Protein AF-A0A7S4VT13-F1 (afdb_monomer)

Structure (mmCIF, N/CA/C/O backbone):
data_AF-A0A7S4VT13-F1
#
_entry.id   AF-A0A7S4VT13-F1
#
loop_
_atom_site.group_PDB
_atom_site.id
_atom_site.type_symbol
_atom_site.label_atom_id
_atom_site.label_alt_id
_atom_site.label_comp_id
_atom_site.label_asym_id
_atom_site.label_entity_id
_atom_site.label_seq_id
_atom_site.pdbx_PDB_ins_code
_atom_site.Cartn_x
_atom_site.Cartn_y
_atom_site.Cartn_z
_atom_site.occupancy
_atom_site.B_iso_or_equiv
_atom_site.auth_seq_id
_atom_site.auth_comp_id
_atom_site.auth_asym_id
_atom_site.auth_atom_id
_atom_site.pdbx_PDB_model_num
ATOM 1 N N . PRO A 1 1 ? -29.652 9.016 -3.278 1.00 54.69 1 PRO A N 1
ATOM 2 C CA . PRO A 1 1 ? -28.556 8.024 -3.170 1.00 54.69 1 PRO A CA 1
ATOM 3 C C . PRO A 1 1 ? -27.243 8.685 -2.709 1.00 54.69 1 PRO A C 1
ATOM 5 O O . PRO A 1 1 ? -26.996 9.842 -3.035 1.00 54.69 1 PRO A O 1
ATOM 8 N N . ASN A 1 2 ? -26.440 7.969 -1.916 1.00 68.25 2 ASN A N 1
ATOM 9 C CA . ASN A 1 2 ? -25.248 8.490 -1.236 1.00 68.25 2 ASN A CA 1
ATOM 10 C C . ASN A 1 2 ? -23.976 8.191 -2.052 1.00 68.25 2 ASN A C 1
ATOM 12 O O . ASN A 1 2 ? -23.453 7.083 -1.994 1.00 68.25 2 ASN A O 1
ATOM 16 N N . HIS A 1 3 ? -23.477 9.172 -2.815 1.00 83.94 3 HIS A N 1
ATOM 17 C CA . HIS A 1 3 ? -22.350 9.014 -3.757 1.00 83.94 3 HIS A CA 1
ATOM 18 C C . HIS A 1 3 ? -21.027 9.655 -3.291 1.00 83.94 3 HIS A C 1
ATOM 20 O O . HIS A 1 3 ? -20.162 9.969 -4.102 1.00 83.94 3 HIS A O 1
ATOM 26 N N . TYR A 1 4 ? -20.840 9.866 -1.989 1.00 89.50 4 TYR A N 1
ATOM 27 C CA . TYR A 1 4 ? -19.657 10.552 -1.446 1.00 89.50 4 TYR A CA 1
ATOM 28 C C . TYR A 1 4 ? -18.507 9.611 -1.050 1.00 89.50 4 TYR A C 1
ATOM 30 O O . TYR A 1 4 ? -17.399 10.080 -0.804 1.00 89.50 4 TYR A O 1
ATOM 38 N N . PHE A 1 5 ? -18.727 8.291 -1.000 1.00 89.50 5 PHE A N 1
ATOM 39 C CA . PHE A 1 5 ? -17.718 7.335 -0.521 1.00 89.50 5 PHE A CA 1
ATOM 40 C C . PHE A 1 5 ? -16.439 7.332 -1.366 1.00 89.50 5 PHE A C 1
ATOM 42 O O . PHE A 1 5 ? -15.345 7.375 -0.812 1.00 89.50 5 PHE A O 1
ATOM 49 N N . GLY A 1 6 ? -16.567 7.345 -2.697 1.00 90.75 6 GLY A N 1
ATOM 50 C CA . GLY A 1 6 ? -15.406 7.388 -3.592 1.00 90.75 6 GLY A CA 1
ATOM 51 C C . GLY A 1 6 ? -14.581 8.664 -3.413 1.00 90.75 6 GLY A C 1
ATOM 52 O O . GLY A 1 6 ? -13.358 8.602 -3.323 1.00 90.75 6 GLY A O 1
ATOM 53 N N . PHE A 1 7 ? -15.255 9.810 -3.270 1.00 93.31 7 PHE A N 1
ATOM 54 C CA . PHE A 1 7 ? -14.594 11.085 -2.997 1.00 93.31 7 PHE A CA 1
ATOM 55 C C . PHE A 1 7 ? -13.883 11.076 -1.638 1.00 93.31 7 PHE A C 1
ATOM 57 O O . PHE A 1 7 ? -12.721 11.460 -1.557 1.00 93.31 7 PHE A O 1
ATOM 64 N N . ALA A 1 8 ? -14.532 10.573 -0.584 1.00 94.62 8 ALA A N 1
ATOM 65 C CA . ALA A 1 8 ? -13.936 10.489 0.748 1.00 94.62 8 ALA A CA 1
ATOM 66 C C . ALA A 1 8 ? -12.670 9.613 0.773 1.00 94.62 8 ALA A C 1
ATOM 68 O O . ALA A 1 8 ? -11.651 10.023 1.329 1.00 94.62 8 ALA A O 1
ATOM 69 N N . ILE A 1 9 ? -12.707 8.441 0.127 1.00 92.56 9 ILE A N 1
ATOM 70 C CA . ILE A 1 9 ? -11.539 7.553 0.015 1.00 92.56 9 ILE A CA 1
ATOM 71 C C . ILE A 1 9 ? -10.426 8.239 -0.787 1.00 92.56 9 ILE A C 1
ATOM 73 O O . ILE A 1 9 ? -9.271 8.230 -0.365 1.00 92.56 9 ILE A O 1
ATOM 77 N N . GLY A 1 10 ? -10.767 8.886 -1.906 1.00 92.88 10 GLY A N 1
ATOM 78 C CA . GLY A 1 10 ? -9.799 9.612 -2.730 1.00 92.88 10 GLY A CA 1
ATOM 79 C C . GLY A 1 10 ? -9.087 10.732 -1.968 1.00 92.88 10 GLY A C 1
ATOM 80 O O . GLY A 1 10 ? -7.862 10.827 -2.023 1.00 92.88 10 GLY A O 1
ATOM 81 N N . MET A 1 11 ? -9.828 11.536 -1.200 1.00 95.81 11 MET A N 1
ATOM 82 C CA . MET A 1 11 ? -9.248 12.609 -0.381 1.00 95.81 11 MET A CA 1
ATOM 83 C C . MET A 1 11 ? -8.339 12.060 0.725 1.00 95.81 11 MET A C 1
ATOM 85 O O . MET A 1 11 ? -7.296 12.650 0.999 1.00 95.81 11 MET A O 1
ATOM 89 N N . MET A 1 12 ? -8.689 10.917 1.326 1.00 93.44 12 MET A N 1
ATOM 90 C CA . MET A 1 12 ? -7.845 10.255 2.326 1.00 93.44 12 MET A CA 1
ATOM 91 C C . MET A 1 12 ? -6.505 9.806 1.725 1.00 93.44 12 MET A C 1
ATOM 93 O O . MET A 1 12 ? -5.449 10.139 2.267 1.00 93.44 12 MET A O 1
ATOM 97 N N . VAL A 1 13 ? -6.533 9.126 0.574 1.00 92.50 13 VAL A N 1
ATOM 98 C CA . VAL A 1 13 ? -5.311 8.676 -0.114 1.00 92.50 13 VAL A CA 1
ATOM 99 C C . VAL A 1 13 ? -4.474 9.865 -0.585 1.00 92.50 13 VAL A C 1
ATOM 101 O O . VAL A 1 13 ? -3.255 9.844 -0.437 1.00 92.50 13 VAL A O 1
ATOM 104 N N . MET A 1 14 ? -5.109 10.926 -1.092 1.00 93.75 14 MET A N 1
ATOM 105 C CA . MET A 1 14 ? -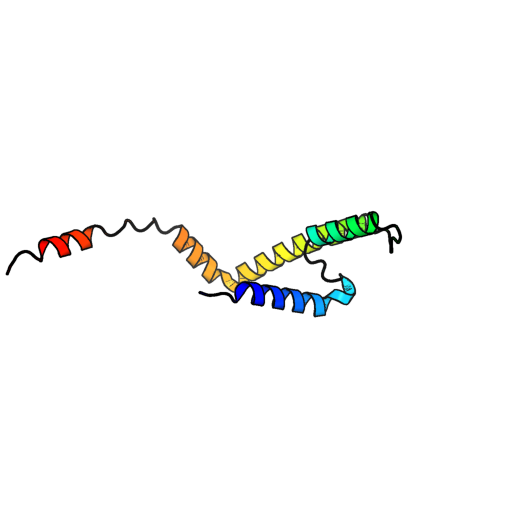4.418 12.152 -1.499 1.00 93.75 14 MET A CA 1
ATOM 106 C C . MET A 1 14 ? -3.726 12.842 -0.319 1.00 93.75 14 MET A C 1
ATOM 108 O O . MET A 1 14 ? -2.577 13.255 -0.452 1.00 93.75 14 MET A O 1
ATOM 112 N N . GLY A 1 15 ? -4.378 12.920 0.844 1.00 94.31 15 GLY A N 1
ATOM 113 C CA . GLY A 1 15 ? -3.748 13.420 2.068 1.00 94.31 15 GLY A CA 1
ATOM 114 C C . GLY A 1 15 ? -2.514 12.602 2.460 1.00 94.31 15 GLY A C 1
ATOM 115 O O . GLY A 1 15 ? -1.471 13.178 2.764 1.00 94.31 15 GLY A O 1
ATOM 116 N N . GLY A 1 16 ? -2.602 11.271 2.372 1.00 90.88 16 GLY A N 1
ATOM 117 C CA . GLY A 1 16 ? -1.459 10.378 2.581 1.00 90.88 16 GLY A CA 1
ATOM 118 C C . GLY A 1 16 ? -0.326 10.627 1.583 1.00 90.88 16 GLY A C 1
ATOM 119 O O . GLY A 1 16 ? 0.817 10.822 1.986 1.00 90.88 16 GLY A O 1
ATOM 120 N N . ALA A 1 17 ? -0.642 10.703 0.290 1.00 91.81 17 ALA A N 1
ATOM 121 C CA . ALA A 1 17 ? 0.342 10.928 -0.767 1.00 91.81 17 ALA A CA 1
ATOM 122 C C . ALA A 1 17 ? 1.038 12.294 -0.647 1.00 91.81 17 ALA A C 1
ATOM 124 O O . ALA A 1 17 ? 2.232 12.394 -0.905 1.00 91.81 17 ALA A O 1
ATOM 125 N N . LEU A 1 18 ? 0.335 13.344 -0.220 1.00 93.50 18 LEU A N 1
ATOM 126 C CA . LEU A 1 18 ? 0.957 14.648 0.032 1.00 93.50 18 LEU A CA 1
ATOM 127 C C . LEU A 1 18 ? 1.862 14.629 1.270 1.00 93.50 18 LEU A C 1
ATOM 129 O O . LEU A 1 18 ? 2.883 15.311 1.287 1.00 93.50 18 LEU A O 1
ATOM 133 N N . ALA A 1 19 ? 1.511 13.845 2.291 1.00 92.50 19 ALA A N 1
ATOM 134 C CA . ALA A 1 19 ? 2.292 13.742 3.518 1.00 92.50 19 ALA A CA 1
ATOM 135 C C . ALA A 1 19 ? 3.563 12.888 3.355 1.00 92.50 19 ALA A C 1
ATOM 137 O O . ALA A 1 19 ? 4.617 13.265 3.866 1.00 92.50 19 ALA A O 1
ATOM 138 N N . SER A 1 20 ? 3.481 11.747 2.660 1.00 89.75 20 SER A N 1
ATOM 139 C CA . SER A 1 20 ? 4.582 10.772 2.558 1.00 89.75 20 SER A CA 1
ATOM 140 C C . SER A 1 20 ? 5.136 10.570 1.148 1.00 89.75 20 SER A C 1
ATOM 142 O O . SER A 1 20 ? 6.150 9.890 0.996 1.00 89.75 20 SER A O 1
ATOM 144 N N . GLY A 1 21 ? 4.542 11.173 0.115 1.00 85.44 21 GLY A N 1
ATOM 145 C CA . GLY A 1 21 ? 4.886 10.892 -1.284 1.00 85.44 21 GLY A CA 1
ATOM 146 C C . GLY A 1 21 ? 6.318 11.255 -1.673 1.00 85.44 21 GLY A C 1
ATOM 147 O O . GLY A 1 21 ? 6.869 10.643 -2.582 1.00 85.44 21 GLY A O 1
ATOM 148 N N . GLY A 1 22 ? 6.971 12.174 -0.955 1.00 85.94 22 GLY A N 1
ATOM 149 C CA . GLY A 1 22 ? 8.405 12.430 -1.131 1.00 85.94 22 GLY A CA 1
ATOM 150 C C . GLY A 1 22 ? 9.299 11.243 -0.745 1.00 85.94 22 GLY A C 1
ATOM 151 O O . GLY A 1 22 ? 10.428 11.153 -1.221 1.00 85.94 22 GLY A O 1
ATOM 152 N N . PHE A 1 23 ? 8.798 10.325 0.088 1.00 84.06 23 PHE A N 1
ATOM 153 C CA . PHE A 1 23 ? 9.526 9.149 0.564 1.00 84.06 23 PHE A CA 1
ATOM 154 C C . PHE A 1 23 ? 9.155 7.884 -0.215 1.00 84.06 23 PHE A C 1
ATOM 156 O O . PHE A 1 23 ? 10.039 7.196 -0.720 1.00 84.06 23 PHE A O 1
ATOM 163 N N . ASP A 1 24 ? 7.860 7.569 -0.311 1.00 81.94 24 ASP A N 1
ATOM 164 C CA . ASP A 1 24 ? 7.365 6.296 -0.858 1.00 81.94 24 ASP A CA 1
ATOM 165 C C . ASP A 1 24 ? 6.619 6.432 -2.197 1.00 81.94 24 ASP A C 1
ATOM 167 O O . ASP A 1 24 ? 6.133 5.433 -2.731 1.00 81.94 24 ASP A O 1
ATOM 171 N N . GLN A 1 25 ? 6.516 7.655 -2.732 1.00 83.81 25 GLN A N 1
ATOM 172 C CA . GLN A 1 25 ? 5.761 7.996 -3.946 1.00 83.81 25 GLN A CA 1
ATOM 173 C C . GLN A 1 25 ? 4.276 7.587 -3.903 1.00 83.81 25 GLN A C 1
ATOM 175 O O . GLN A 1 25 ? 3.644 7.428 -4.947 1.00 83.81 25 GLN A O 1
ATOM 180 N N . GLY A 1 26 ? 3.696 7.429 -2.709 1.00 83.56 26 GLY A N 1
ATOM 181 C CA . GLY A 1 26 ? 2.303 7.016 -2.524 1.00 83.56 26 GLY A CA 1
ATOM 182 C C . GLY A 1 26 ? 2.068 5.520 -2.747 1.00 83.56 26 GLY A C 1
ATOM 183 O O . GLY A 1 26 ? 0.963 5.106 -3.107 1.00 83.56 26 GLY A O 1
ATOM 184 N N . SER A 1 27 ? 3.092 4.686 -2.553 1.00 88.81 27 SER A N 1
ATOM 185 C CA . SER A 1 27 ? 3.013 3.235 -2.735 1.00 88.81 27 SER A CA 1
ATOM 186 C C . SER A 1 27 ? 2.294 2.520 -1.573 1.00 88.81 27 SER A C 1
ATOM 188 O O . SER A 1 27 ? 2.862 1.660 -0.900 1.00 88.81 27 SER A O 1
ATOM 190 N N . PHE A 1 28 ? 1.011 2.819 -1.365 1.00 88.69 28 PHE A N 1
ATOM 191 C CA . PHE A 1 28 ? 0.183 2.225 -0.301 1.00 88.69 28 PHE A CA 1
ATOM 192 C C . PHE A 1 28 ? -0.469 0.886 -0.681 1.00 88.69 28 PHE A C 1
ATOM 194 O O . PHE A 1 28 ? -1.277 0.350 0.075 1.00 88.69 28 PHE A O 1
ATOM 201 N N . ASN A 1 29 ? -0.161 0.347 -1.863 1.00 91.25 29 ASN A N 1
ATOM 202 C CA . ASN A 1 29 ? -0.749 -0.885 -2.375 1.00 91.25 29 ASN A CA 1
ATOM 203 C C . ASN A 1 29 ? 0.328 -1.756 -3.050 1.00 91.25 29 ASN A C 1
ATOM 205 O O . ASN A 1 29 ? 0.917 -1.308 -4.038 1.00 91.25 29 ASN A O 1
ATOM 209 N N . PRO A 1 30 ? 0.528 -3.013 -2.608 1.00 90.88 30 PRO A N 1
ATOM 210 C CA . PRO A 1 30 ? 1.524 -3.912 -3.194 1.00 90.88 30 PRO A CA 1
ATOM 211 C C . PRO A 1 30 ? 1.328 -4.154 -4.699 1.00 90.88 30 PRO A C 1
ATOM 213 O O . PRO A 1 30 ? 2.302 -4.292 -5.439 1.00 90.88 30 PRO A O 1
ATOM 216 N N . ALA A 1 31 ? 0.080 -4.172 -5.183 1.00 92.00 31 ALA A N 1
ATOM 217 C CA . ALA A 1 31 ? -0.225 -4.329 -6.605 1.00 92.00 31 ALA A CA 1
ATOM 218 C C . ALA A 1 31 ? 0.213 -3.107 -7.429 1.00 92.00 31 ALA A C 1
ATOM 220 O O . ALA A 1 31 ? 0.682 -3.262 -8.556 1.00 92.00 31 ALA A O 1
ATOM 221 N N . VAL A 1 32 ? 0.115 -1.902 -6.856 1.00 91.25 32 VAL A N 1
ATOM 222 C CA . VAL A 1 32 ? 0.602 -0.669 -7.494 1.00 91.25 32 VAL A CA 1
ATOM 223 C C . VAL A 1 32 ? 2.125 -0.701 -7.581 1.00 91.25 32 VAL A C 1
ATOM 225 O O . VAL A 1 32 ? 2.674 -0.485 -8.660 1.00 91.25 32 VAL A O 1
ATOM 228 N N . THR A 1 33 ? 2.805 -1.066 -6.489 1.00 90.31 33 THR A N 1
ATOM 229 C CA . THR A 1 33 ? 4.265 -1.253 -6.470 1.00 90.31 33 THR A CA 1
ATOM 230 C C . THR A 1 33 ? 4.718 -2.233 -7.548 1.00 90.31 33 THR A C 1
ATOM 232 O O . THR A 1 33 ? 5.649 -1.951 -8.304 1.00 90.31 33 THR A O 1
ATOM 235 N N . LEU A 1 34 ? 4.052 -3.389 -7.633 1.00 90.00 34 LEU A N 1
ATOM 236 C CA . LEU A 1 34 ? 4.366 -4.420 -8.614 1.00 90.00 34 LEU A CA 1
ATOM 237 C C . LEU A 1 34 ? 4.208 -3.884 -10.040 1.00 90.00 34 LEU A C 1
ATOM 239 O O . LEU A 1 34 ? 5.129 -4.024 -10.843 1.00 90.00 34 LEU A O 1
ATOM 243 N N . GLY A 1 35 ? 3.078 -3.240 -10.343 1.00 90.25 35 GLY A N 1
ATOM 244 C CA . GLY A 1 35 ? 2.801 -2.684 -11.667 1.00 90.25 35 GLY A CA 1
ATOM 245 C C . GLY A 1 35 ? 3.824 -1.632 -12.096 1.00 90.25 35 GLY A C 1
ATOM 246 O O . GLY A 1 35 ? 4.359 -1.716 -13.202 1.00 90.25 35 GLY A O 1
ATOM 247 N N . VAL A 1 36 ? 4.159 -0.691 -11.207 1.00 88.44 36 VAL A N 1
ATOM 248 C CA . VAL A 1 36 ? 5.165 0.352 -11.476 1.00 88.44 36 VAL A CA 1
ATOM 249 C C . VAL A 1 36 ? 6.542 -0.265 -11.709 1.00 88.44 36 VAL A C 1
ATOM 251 O O . VAL A 1 36 ? 7.228 0.097 -12.666 1.00 88.44 36 VAL A O 1
ATOM 254 N N . ASN A 1 37 ? 6.941 -1.238 -10.888 1.00 87.38 37 ASN A N 1
ATOM 255 C CA . ASN A 1 37 ? 8.228 -1.899 -11.058 1.00 87.38 37 ASN A CA 1
ATOM 256 C C . ASN A 1 37 ? 8.292 -2.688 -12.368 1.00 87.38 37 ASN A C 1
ATOM 258 O O . ASN A 1 37 ? 9.267 -2.541 -13.100 1.00 87.38 37 ASN A O 1
ATOM 262 N N . VAL A 1 38 ? 7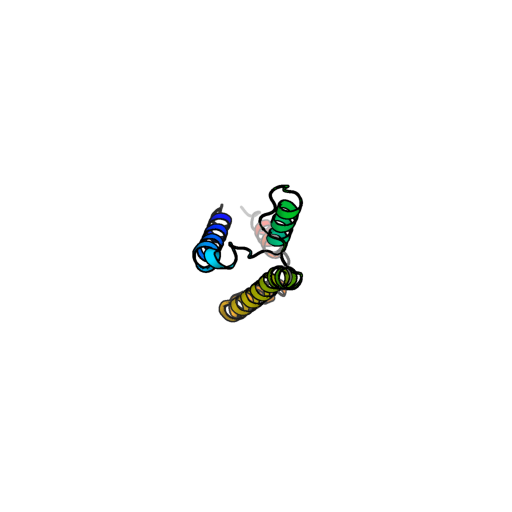.263 -3.470 -12.706 1.00 87.75 38 VAL A N 1
ATOM 263 C CA . VAL A 1 38 ? 7.196 -4.204 -13.983 1.00 87.75 38 VAL A CA 1
ATOM 264 C C . VAL A 1 38 ? 7.253 -3.238 -15.169 1.00 87.75 38 VAL A C 1
ATOM 266 O O . VAL A 1 38 ? 8.022 -3.467 -16.102 1.00 87.75 38 VAL A O 1
ATOM 269 N N . ALA A 1 39 ? 6.524 -2.122 -15.114 1.00 88.06 39 ALA A N 1
ATOM 270 C CA . ALA A 1 39 ? 6.577 -1.090 -16.148 1.00 88.06 39 ALA A CA 1
ATOM 271 C C . ALA A 1 39 ? 7.973 -0.445 -16.262 1.00 88.06 39 ALA A C 1
ATOM 273 O O . ALA A 1 39 ? 8.443 -0.181 -17.367 1.00 88.06 39 ALA A O 1
ATOM 274 N N . ASN A 1 40 ? 8.674 -0.231 -15.146 1.00 85.94 40 ASN A N 1
ATOM 275 C CA . ASN A 1 40 ? 10.056 0.258 -15.139 1.00 85.94 40 ASN A CA 1
ATOM 276 C C . ASN A 1 40 ? 11.046 -0.772 -15.720 1.00 85.94 40 ASN A C 1
ATOM 278 O O . ASN A 1 40 ? 12.009 -0.386 -16.374 1.00 85.94 40 ASN A O 1
ATOM 282 N N . TYR A 1 41 ? 10.805 -2.076 -15.538 1.00 82.75 41 TYR A N 1
ATOM 283 C CA . TYR A 1 41 ? 11.587 -3.135 -16.191 1.00 82.75 41 TYR A CA 1
ATOM 284 C C . TYR A 1 41 ? 11.331 -3.217 -17.703 1.00 82.75 41 TYR A C 1
ATOM 286 O O . TYR A 1 41 ? 12.255 -3.520 -18.454 1.00 82.75 41 TYR A O 1
ATOM 294 N N . ALA A 1 42 ? 10.098 -2.964 -18.147 1.00 85.25 42 ALA A N 1
ATOM 295 C CA . ALA A 1 42 ? 9.725 -2.987 -19.561 1.00 85.25 42 ALA A CA 1
ATOM 296 C C . ALA A 1 42 ? 10.165 -1.725 -20.330 1.00 85.25 42 ALA A C 1
ATOM 298 O O . ALA A 1 42 ? 10.267 -1.753 -21.555 1.00 85.25 42 ALA A O 1
ATOM 299 N N . ASN A 1 43 ? 10.436 -0.619 -19.630 1.00 84.06 43 ASN A N 1
ATOM 300 C CA . ASN A 1 43 ? 10.923 0.617 -20.234 1.00 84.06 43 ASN A CA 1
ATOM 301 C C . ASN A 1 43 ? 12.440 0.568 -20.482 1.00 84.06 43 ASN A C 1
ATOM 303 O O . ASN A 1 43 ? 13.234 0.374 -19.565 1.00 84.06 43 ASN A O 1
ATOM 307 N N . GLY A 1 44 ? 12.855 0.833 -21.726 1.00 69.44 44 GLY A N 1
ATOM 308 C CA . GLY A 1 44 ? 14.270 0.849 -22.132 1.00 69.44 44 GLY A CA 1
ATOM 309 C C . GLY A 1 44 ? 15.116 1.965 -21.496 1.00 69.44 44 GLY A C 1
ATOM 310 O O . GLY A 1 44 ? 16.340 1.914 -21.556 1.00 69.44 44 GLY A O 1
ATOM 311 N N . GLN A 1 45 ? 14.481 2.951 -20.856 1.00 70.62 45 GLN A N 1
ATOM 312 C CA . GLN A 1 45 ? 15.116 4.028 -20.083 1.00 70.62 45 GLN A CA 1
ATOM 313 C C . GLN A 1 45 ? 14.949 3.773 -18.580 1.00 70.62 45 GLN A C 1
ATOM 315 O O . GLN A 1 45 ? 14.381 4.582 -17.848 1.00 70.62 45 GLN A O 1
ATOM 320 N N . ARG A 1 46 ? 15.375 2.595 -18.122 1.00 68.75 46 ARG A N 1
ATOM 321 C CA . ARG A 1 46 ? 15.204 2.173 -16.732 1.00 68.75 46 ARG A CA 1
ATOM 322 C C . ARG A 1 46 ? 15.902 3.146 -15.780 1.00 68.75 46 ARG A C 1
ATOM 324 O O . ARG A 1 46 ? 17.124 3.263 -15.808 1.00 68.75 46 ARG A O 1
ATOM 331 N N . ALA A 1 47 ? 15.137 3.793 -14.904 1.00 66.12 47 ALA A N 1
ATOM 332 C CA . ALA A 1 47 ? 15.681 4.783 -13.973 1.00 66.12 47 ALA A CA 1
ATOM 333 C C . ALA A 1 47 ? 16.575 4.141 -12.895 1.00 66.12 47 ALA A C 1
ATOM 335 O O . ALA A 1 47 ? 17.618 4.680 -12.540 1.00 66.12 47 ALA A O 1
ATOM 336 N N . ALA A 1 48 ? 16.174 2.973 -12.380 1.00 67.38 48 ALA A N 1
ATOM 337 C CA . ALA A 1 48 ? 16.935 2.205 -11.396 1.00 67.38 48 ALA A CA 1
ATOM 338 C C . ALA A 1 4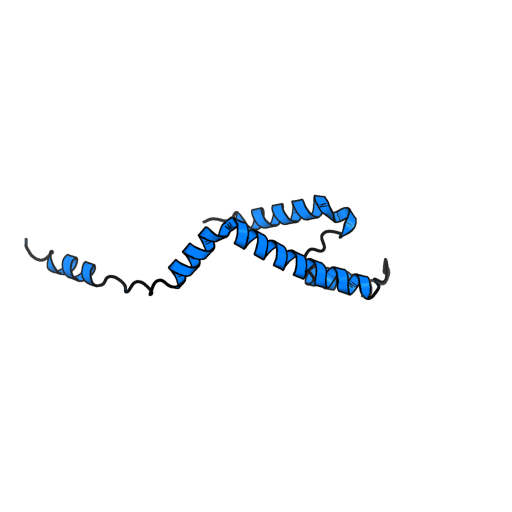8 ? 16.463 0.745 -11.318 1.00 67.38 48 ALA A C 1
ATOM 340 O O . ALA A 1 48 ? 15.325 0.415 -11.676 1.00 67.38 48 ALA A O 1
ATOM 341 N N . SER A 1 49 ? 17.335 -0.127 -10.803 1.00 71.50 49 SER A N 1
ATOM 342 C CA . SER A 1 49 ? 16.987 -1.501 -10.436 1.00 71.50 49 SER A CA 1
ATOM 343 C C . SER A 1 49 ? 16.786 -1.627 -8.928 1.00 71.50 49 SER A C 1
ATOM 345 O O . SER A 1 49 ? 17.782 -1.618 -8.207 1.00 71.50 49 SER A O 1
ATOM 347 N N . PRO A 1 50 ? 15.542 -1.746 -8.424 1.00 75.06 50 PRO A N 1
ATOM 348 C CA . PRO A 1 50 ? 15.327 -1.937 -6.996 1.00 75.06 50 PRO A CA 1
ATOM 349 C C . PRO A 1 50 ? 15.923 -3.273 -6.539 1.00 75.06 50 PRO A C 1
ATOM 351 O O . PRO A 1 50 ? 15.753 -4.301 -7.196 1.00 75.06 50 PRO A O 1
ATOM 354 N N . CYS A 1 51 ? 16.628 -3.255 -5.408 1.00 83.19 51 CYS A N 1
ATOM 355 C CA . CYS A 1 51 ? 17.173 -4.463 -4.796 1.00 83.19 51 CYS A CA 1
ATOM 356 C C . CYS A 1 51 ? 16.052 -5.328 -4.191 1.00 83.19 51 CYS A C 1
ATOM 358 O O . CYS A 1 51 ? 14.959 -4.839 -3.898 1.00 83.19 51 CYS A O 1
ATOM 360 N N . ALA A 1 52 ? 16.329 -6.613 -3.946 1.00 83.56 52 ALA A N 1
ATOM 361 C CA . ALA A 1 52 ? 15.355 -7.539 -3.357 1.00 83.56 52 ALA A CA 1
ATOM 362 C C . ALA A 1 52 ? 14.808 -7.059 -1.995 1.00 83.56 52 ALA A C 1
ATOM 364 O O . ALA A 1 52 ? 13.634 -7.263 -1.692 1.00 83.56 52 ALA A O 1
ATOM 365 N N . GLY A 1 53 ? 15.631 -6.362 -1.201 1.00 85.56 53 GLY A N 1
ATOM 366 C CA . GLY A 1 53 ? 15.205 -5.764 0.068 1.00 85.56 53 GLY A CA 1
ATOM 367 C C . GLY A 1 53 ? 14.153 -4.665 -0.107 1.00 85.56 53 GLY A C 1
ATOM 368 O O . GLY A 1 53 ? 13.178 -4.634 0.638 1.00 85.56 53 GLY A O 1
ATOM 369 N N . ALA A 1 54 ? 14.295 -3.811 -1.125 1.00 84.69 54 ALA A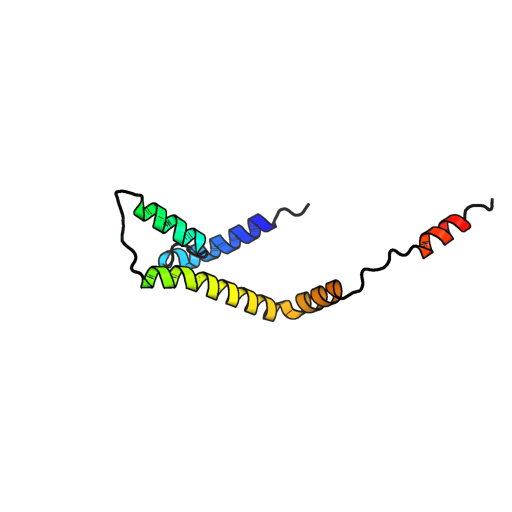 N 1
ATOM 370 C CA . ALA A 1 54 ? 13.310 -2.772 -1.428 1.00 84.69 54 ALA A CA 1
ATOM 371 C C . ALA A 1 54 ? 11.978 -3.379 -1.899 1.00 84.69 54 ALA A C 1
ATOM 373 O O . ALA A 1 54 ? 10.915 -2.928 -1.482 1.00 84.69 54 ALA A O 1
ATOM 374 N N . TRP A 1 55 ? 12.027 -4.447 -2.700 1.00 87.19 55 TRP A N 1
ATOM 375 C CA . TRP A 1 55 ? 10.831 -5.198 -3.095 1.00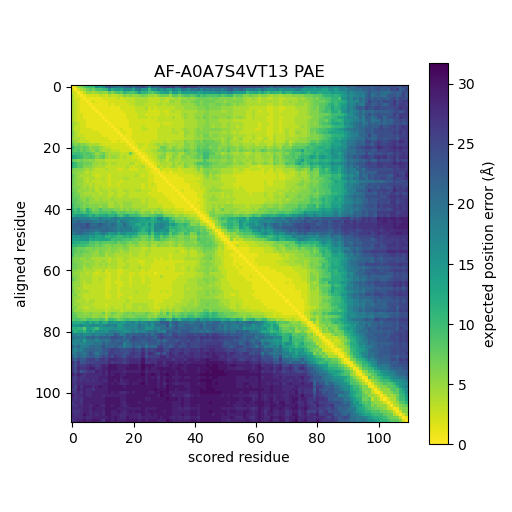 87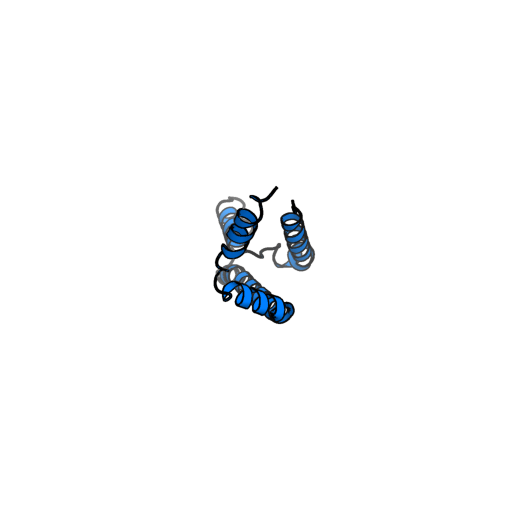.19 55 TRP A CA 1
ATOM 376 C C . TRP A 1 55 ? 10.078 -5.765 -1.892 1.00 87.19 55 TRP A C 1
ATOM 378 O O . TRP A 1 55 ? 8.875 -5.554 -1.767 1.00 87.19 55 TRP A O 1
ATOM 388 N N . LEU A 1 56 ? 10.784 -6.454 -0.991 1.00 88.62 56 LEU A N 1
ATOM 389 C CA . LEU A 1 56 ? 10.185 -7.004 0.226 1.00 88.62 56 LEU A CA 1
ATOM 390 C C . LEU A 1 56 ? 9.576 -5.905 1.099 1.00 88.62 56 LEU A C 1
ATOM 392 O O . LEU A 1 56 ? 8.444 -6.052 1.555 1.00 88.62 56 LEU A O 1
ATOM 396 N N . LEU A 1 57 ? 10.292 -4.794 1.286 1.00 89.44 57 LEU A N 1
ATOM 397 C CA . LEU A 1 57 ? 9.815 -3.671 2.086 1.00 89.44 57 LEU A CA 1
ATOM 398 C C . LEU A 1 57 ? 8.516 -3.086 1.514 1.00 89.44 57 LEU A C 1
ATOM 400 O O . LEU A 1 57 ? 7.532 -2.977 2.238 1.00 89.44 57 LEU A O 1
ATOM 404 N N . PHE A 1 58 ? 8.481 -2.762 0.221 1.00 89.69 58 PHE A N 1
ATOM 405 C CA . PHE A 1 58 ? 7.316 -2.125 -0.401 1.00 89.69 58 PHE A CA 1
ATOM 406 C C . PHE A 1 58 ? 6.142 -3.083 -0.654 1.00 89.69 58 PHE A C 1
ATOM 408 O O . PHE A 1 58 ? 5.014 -2.624 -0.806 1.00 89.69 58 PHE A O 1
ATOM 415 N N . LEU A 1 59 ? 6.361 -4.400 -0.666 1.00 90.88 59 LEU A N 1
ATOM 416 C CA . LEU A 1 59 ? 5.268 -5.376 -0.717 1.00 90.88 59 LEU A CA 1
ATOM 417 C C . LEU A 1 59 ? 4.682 -5.663 0.671 1.00 90.88 59 LEU A C 1
ATOM 419 O O . LEU A 1 59 ? 3.467 -5.799 0.803 1.00 90.88 59 LEU A O 1
ATOM 423 N N . LEU A 1 60 ? 5.520 -5.755 1.709 1.00 93.00 60 LEU A N 1
ATOM 424 C CA . LEU A 1 60 ? 5.076 -6.131 3.055 1.00 93.00 60 LEU A CA 1
ATOM 425 C C . LEU A 1 60 ? 4.619 -4.937 3.897 1.00 93.00 60 LEU A C 1
ATOM 427 O O . LEU A 1 60 ? 3.669 -5.075 4.668 1.00 93.00 60 LEU A O 1
ATOM 431 N N . ALA A 1 61 ? 5.245 -3.766 3.754 1.00 92.62 61 ALA A N 1
ATOM 432 C CA . ALA A 1 61 ? 4.894 -2.593 4.552 1.00 92.62 61 ALA A CA 1
ATOM 433 C C . ALA A 1 61 ? 3.435 -2.141 4.351 1.00 92.62 61 ALA A C 1
ATOM 435 O O . ALA A 1 61 ? 2.766 -1.907 5.359 1.00 92.62 61 ALA A O 1
ATOM 436 N N . PRO A 1 62 ? 2.873 -2.096 3.124 1.00 92.56 62 PRO A N 1
ATOM 437 C CA . PRO A 1 62 ? 1.462 -1.761 2.941 1.00 92.56 62 PRO A CA 1
ATOM 438 C C . PRO A 1 62 ? 0.504 -2.785 3.557 1.00 92.56 62 PRO A C 1
ATOM 440 O O . PRO A 1 62 ? -0.536 -2.410 4.092 1.00 92.56 62 PRO A O 1
ATOM 443 N N . LEU A 1 63 ? 0.858 -4.076 3.530 1.00 94.12 63 LEU A N 1
ATOM 444 C CA . LEU A 1 63 ? 0.059 -5.131 4.162 1.00 94.12 63 LEU A CA 1
ATOM 445 C C . LEU A 1 63 ? 0.053 -4.979 5.685 1.00 94.12 63 LEU A C 1
ATOM 447 O O . LEU A 1 63 ? -1.007 -5.019 6.309 1.00 94.12 63 LEU A O 1
ATOM 451 N N . ALA A 1 64 ? 1.228 -4.752 6.277 1.00 94.94 64 ALA A N 1
ATOM 452 C CA . ALA A 1 64 ? 1.361 -4.505 7.708 1.00 94.94 64 ALA A CA 1
ATOM 453 C C . ALA A 1 64 ? 0.626 -3.222 8.131 1.00 94.94 64 ALA A C 1
ATOM 455 O O . ALA A 1 64 ? -0.110 -3.228 9.118 1.00 94.94 64 ALA A O 1
ATOM 456 N N . GLY A 1 65 ? 0.766 -2.143 7.356 1.00 92.19 65 GLY A N 1
ATOM 457 C CA . GLY A 1 65 ? 0.073 -0.876 7.585 1.00 92.19 65 GLY A CA 1
ATOM 458 C C . GLY A 1 65 ? -1.447 -1.012 7.498 1.00 92.19 65 GLY A C 1
ATOM 459 O O . GLY A 1 65 ? -2.152 -0.522 8.377 1.00 92.19 65 GLY A O 1
ATOM 460 N N . GLY A 1 66 ? -1.960 -1.734 6.498 1.00 92.56 66 GLY A N 1
ATOM 461 C CA . GLY A 1 66 ? -3.390 -2.017 6.361 1.00 92.56 66 GLY A CA 1
ATOM 462 C C . GLY A 1 66 ? -3.947 -2.846 7.522 1.00 92.56 66 GLY A C 1
ATOM 463 O O . GLY A 1 66 ? -5.001 -2.514 8.066 1.00 92.56 66 GLY A O 1
ATOM 464 N N . ALA A 1 67 ? -3.217 -3.877 7.959 1.00 94.94 67 ALA A N 1
ATOM 465 C CA . ALA A 1 67 ? -3.597 -4.676 9.123 1.00 94.94 67 ALA A CA 1
ATOM 466 C C . ALA A 1 67 ? -3.614 -3.838 10.414 1.00 94.94 67 ALA A C 1
ATOM 468 O O . ALA A 1 67 ? -4.563 -3.922 11.198 1.00 94.94 67 ALA A O 1
ATOM 469 N N . LEU A 1 68 ? -2.605 -2.983 10.611 1.00 95.06 68 LEU A N 1
ATOM 470 C CA . LEU A 1 68 ? -2.539 -2.069 11.750 1.00 95.06 68 LEU A CA 1
ATOM 471 C C . LEU A 1 68 ? -3.687 -1.052 11.723 1.00 95.06 68 LEU A C 1
ATOM 473 O O . LEU A 1 68 ? -4.343 -0.844 12.743 1.00 95.06 68 LEU A O 1
ATOM 477 N N . ALA A 1 69 ? -3.976 -0.457 10.564 1.00 91.00 69 ALA A N 1
ATOM 478 C CA . ALA A 1 69 ? -5.086 0.476 10.400 1.00 91.00 69 ALA A CA 1
ATOM 479 C C . ALA A 1 69 ? -6.434 -0.185 10.729 1.00 91.00 69 ALA A C 1
ATOM 481 O O . ALA A 1 69 ? -7.241 0.400 11.451 1.00 91.00 69 ALA A O 1
ATOM 482 N N . ALA A 1 70 ? -6.656 -1.424 10.275 1.00 91.50 70 ALA A N 1
ATOM 483 C CA . ALA A 1 70 ? -7.852 -2.192 10.613 1.00 91.50 70 ALA A CA 1
ATOM 484 C C . ALA A 1 70 ? -7.956 -2.466 12.124 1.00 91.50 70 ALA A C 1
ATOM 486 O O . ALA A 1 70 ? -9.034 -2.318 12.704 1.00 91.50 70 ALA A O 1
ATOM 487 N N . ALA A 1 71 ? -6.843 -2.808 12.781 1.00 92.50 71 ALA A N 1
ATOM 488 C CA . ALA A 1 71 ? -6.808 -3.022 14.226 1.00 92.50 71 ALA A CA 1
ATOM 489 C C . ALA A 1 71 ? -7.132 -1.738 15.010 1.00 92.50 71 ALA A C 1
ATOM 491 O O . ALA A 1 71 ? -7.961 -1.767 15.920 1.00 92.50 71 ALA A O 1
ATOM 492 N N . VAL A 1 72 ? -6.542 -0.601 14.628 1.00 93.69 72 VAL A N 1
ATOM 493 C CA . VAL A 1 72 ? -6.821 0.711 15.240 1.00 93.69 72 VAL A CA 1
ATOM 494 C C . VAL A 1 72 ? -8.275 1.121 15.015 1.00 93.69 72 VAL A C 1
ATOM 496 O O . VAL A 1 72 ? -8.945 1.569 15.949 1.00 93.69 72 VAL A O 1
ATOM 499 N N . PHE A 1 73 ? -8.799 0.926 13.804 1.00 89.75 73 PHE A N 1
ATOM 500 C CA . PHE A 1 73 ? -10.202 1.203 13.509 1.00 89.75 73 PHE A CA 1
ATOM 501 C C . PHE A 1 73 ? -11.126 0.344 14.380 1.00 89.75 73 PHE A C 1
ATOM 503 O O . PHE A 1 73 ? -12.038 0.869 15.014 1.00 89.75 73 PHE A O 1
ATOM 510 N N . ARG A 1 74 ? -10.852 -0.960 14.505 1.00 87.44 74 ARG A N 1
ATOM 511 C CA . ARG A 1 74 ? -11.621 -1.854 15.382 1.00 87.44 74 ARG A CA 1
ATOM 512 C C . ARG A 1 74 ? -11.531 -1.453 16.857 1.00 87.44 74 ARG A C 1
ATOM 514 O O . ARG A 1 74 ? -12.542 -1.504 17.547 1.00 87.44 74 ARG A O 1
ATOM 521 N N . GLY A 1 75 ? -10.363 -1.024 17.335 1.00 90.31 75 GLY A N 1
ATOM 522 C CA . GLY A 1 75 ? -10.182 -0.555 18.713 1.00 90.31 75 GLY A CA 1
ATOM 523 C C . GLY A 1 75 ? -10.941 0.743 19.013 1.00 90.31 75 GLY A C 1
ATOM 524 O O . GLY A 1 75 ? -11.534 0.884 20.078 1.00 90.31 75 GLY A O 1
ATOM 525 N N . THR A 1 76 ? -10.971 1.675 18.059 1.00 90.88 76 THR A N 1
ATOM 526 C CA . THR A 1 76 ? -11.636 2.985 18.209 1.00 90.88 76 THR A CA 1
ATOM 527 C C . THR A 1 76 ? -13.133 2.960 17.904 1.00 90.88 76 THR A C 1
ATOM 529 O O . THR A 1 76 ? -13.867 3.827 18.377 1.00 90.88 76 THR A O 1
ATOM 532 N N . ARG A 1 77 ? -13.602 1.971 17.136 1.00 84.31 77 ARG A N 1
ATOM 533 C CA . ARG A 1 77 ? -15.008 1.797 16.727 1.00 84.31 77 ARG A CA 1
ATOM 534 C C . ARG A 1 77 ? -15.611 0.473 17.188 1.00 84.31 77 ARG A C 1
ATOM 536 O O . ARG A 1 77 ? -16.573 -0.010 16.601 1.00 84.31 77 ARG A O 1
ATOM 543 N N . GLY A 1 78 ? -15.081 -0.115 18.260 1.00 72.06 78 GLY A N 1
ATOM 544 C CA . GLY A 1 78 ? -15.489 -1.438 18.747 1.00 72.06 78 GLY A CA 1
ATOM 545 C C . GLY A 1 78 ? -16.988 -1.587 19.046 1.00 72.06 78 GLY A C 1
ATOM 546 O O . GLY A 1 78 ? -17.535 -2.672 18.864 1.00 72.06 78 GLY A O 1
ATOM 547 N N . SER A 1 79 ? -17.679 -0.507 19.432 1.00 64.44 79 SER A N 1
ATOM 548 C CA . SER A 1 79 ? -19.132 -0.509 19.666 1.00 64.44 79 SER A CA 1
ATOM 549 C C . SER A 1 79 ? -19.957 -0.731 18.392 1.00 64.44 79 SER A C 1
ATOM 551 O O . SER A 1 79 ? -21.002 -1.376 18.455 1.00 64.44 79 SER A O 1
ATOM 553 N N . GLU A 1 80 ? -19.479 -0.266 17.233 1.00 70.94 80 GLU A N 1
ATOM 554 C CA . GLU A 1 80 ? -20.126 -0.496 15.934 1.00 70.94 80 GLU A CA 1
ATOM 555 C C . GLU A 1 80 ? -19.978 -1.966 15.503 1.00 70.94 80 GLU A C 1
ATOM 557 O O . GLU A 1 80 ? -20.902 -2.535 14.926 1.00 70.94 80 GLU A O 1
ATOM 562 N N . TYR A 1 81 ? -18.863 -2.616 15.858 1.00 65.81 81 TYR A N 1
ATOM 563 C CA . TYR A 1 81 ? -18.644 -4.044 15.602 1.00 65.81 81 TYR A CA 1
ATOM 564 C C . TYR A 1 81 ? -19.475 -4.945 16.518 1.00 65.81 81 TYR A C 1
ATOM 566 O O . TYR A 1 81 ? -20.013 -5.935 16.039 1.00 65.81 81 TYR A O 1
ATOM 574 N N . ALA A 1 82 ? -19.648 -4.597 17.798 1.00 62.22 82 ALA A N 1
ATOM 575 C CA . ALA A 1 82 ? -20.531 -5.342 18.701 1.00 62.22 82 ALA A CA 1
ATOM 576 C C . ALA A 1 82 ? -22.001 -5.269 18.254 1.00 62.22 82 ALA A C 1
ATOM 578 O O . ALA A 1 82 ? -22.703 -6.277 18.279 1.00 62.22 82 ALA A O 1
ATOM 579 N N . ALA A 1 83 ? -22.449 -4.097 17.790 1.00 60.94 83 ALA A N 1
ATOM 580 C CA . ALA A 1 83 ? -23.782 -3.919 17.223 1.00 60.94 83 ALA A CA 1
ATOM 581 C C . ALA A 1 83 ? -23.946 -4.645 15.876 1.00 60.94 83 ALA A C 1
ATOM 583 O O . ALA A 1 83 ? -24.986 -5.254 15.643 1.00 60.94 83 ALA A O 1
ATOM 584 N N . ALA A 1 84 ? -22.930 -4.629 15.004 1.00 61.66 84 ALA A N 1
ATOM 585 C CA . ALA A 1 84 ? -22.943 -5.368 13.739 1.00 61.66 84 ALA A CA 1
ATOM 586 C C . ALA A 1 84 ? -22.928 -6.891 13.955 1.00 61.66 84 ALA A C 1
ATOM 588 O O . ALA A 1 84 ? -23.632 -7.616 13.258 1.00 61.66 84 ALA A O 1
ATOM 589 N N . GLU A 1 85 ? -22.177 -7.374 14.945 1.00 62.44 85 GLU A N 1
ATOM 590 C CA . GLU A 1 85 ? -22.120 -8.787 15.322 1.00 62.44 85 GLU A CA 1
ATOM 591 C C . GLU A 1 85 ? -23.421 -9.238 16.000 1.00 62.44 85 GLU A C 1
ATOM 593 O O . GLU A 1 85 ? -23.929 -10.307 15.682 1.00 62.44 85 GLU A O 1
ATOM 598 N N . GLN A 1 86 ? -24.043 -8.394 16.831 1.00 58.22 86 GLN A N 1
ATOM 599 C CA . GLN A 1 86 ? -25.385 -8.638 17.382 1.00 58.22 86 GLN A CA 1
ATOM 600 C C . GLN A 1 86 ? -26.485 -8.572 16.317 1.00 58.22 86 GLN A C 1
ATOM 602 O O . GLN A 1 86 ? -27.420 -9.363 16.373 1.00 58.22 86 GLN A O 1
ATOM 607 N N . ALA A 1 87 ? -26.375 -7.686 15.325 1.00 60.00 87 ALA A N 1
ATOM 608 C CA . ALA A 1 87 ? -27.295 -7.633 14.189 1.00 60.00 87 ALA A CA 1
ATOM 609 C C . ALA A 1 87 ? -27.128 -8.841 13.250 1.00 60.00 87 ALA A C 1
ATOM 611 O O . ALA A 1 87 ? -28.114 -9.314 12.692 1.00 60.00 87 ALA A O 1
ATOM 612 N N . ALA A 1 88 ? -25.905 -9.360 13.101 1.00 61.59 88 ALA A N 1
ATOM 613 C CA . ALA A 1 88 ? -25.620 -10.581 12.348 1.00 61.59 88 ALA A CA 1
ATOM 614 C C . ALA A 1 88 ? -26.007 -11.862 13.115 1.00 61.59 88 ALA A C 1
ATOM 616 O O . ALA A 1 88 ? -26.356 -12.861 12.492 1.00 61.59 88 ALA A O 1
ATOM 617 N N . ALA A 1 89 ? -25.957 -11.834 14.451 1.00 59.34 89 ALA A N 1
ATOM 618 C CA . ALA A 1 89 ? -26.356 -12.935 15.330 1.00 59.34 89 ALA A CA 1
ATOM 619 C C . ALA A 1 89 ? -27.851 -12.920 15.696 1.00 59.34 89 ALA A C 1
ATOM 621 O O . ALA A 1 89 ? -28.363 -13.915 16.212 1.00 59.34 89 ALA A O 1
ATOM 622 N N . ALA A 1 90 ? -28.563 -11.818 15.441 1.00 50.09 90 ALA A N 1
ATOM 623 C CA . ALA A 1 90 ? -30.008 -11.768 15.585 1.00 50.09 90 ALA A CA 1
ATOM 624 C C . ALA A 1 90 ? -30.627 -12.765 14.589 1.00 50.09 90 ALA A C 1
ATOM 626 O O . ALA A 1 90 ? -30.393 -12.634 13.383 1.00 50.09 90 ALA A O 1
ATOM 627 N N . PRO A 1 91 ? -31.399 -13.770 15.049 1.0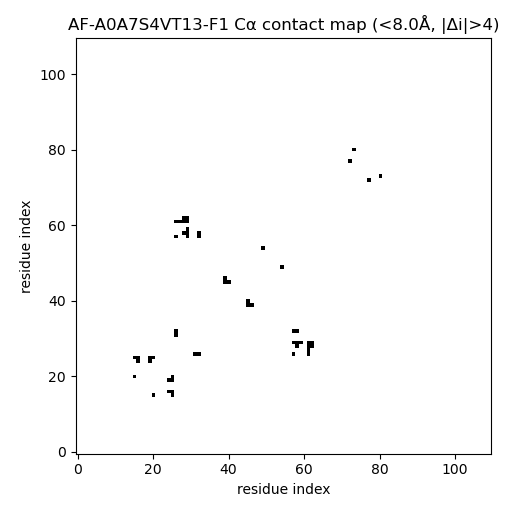0 53.31 91 PRO A N 1
ATOM 628 C CA . PRO A 1 91 ? -32.075 -14.678 14.137 1.00 53.31 91 PRO A CA 1
ATOM 629 C C . PRO A 1 91 ? -32.943 -13.836 13.210 1.00 53.31 91 PRO A C 1
ATOM 631 O O . PRO A 1 91 ? -33.705 -12.994 13.690 1.00 53.31 91 PRO A O 1
ATOM 634 N N . ALA A 1 92 ? -32.757 -14.032 11.898 1.00 55.38 92 ALA A N 1
ATOM 635 C CA . ALA A 1 92 ? -33.475 -13.327 10.846 1.00 55.38 92 ALA A CA 1
ATOM 636 C C . ALA A 1 92 ? -34.936 -13.207 11.266 1.00 55.38 92 ALA A C 1
ATOM 638 O O . ALA A 1 92 ? -35.611 -14.225 11.410 1.00 55.38 92 ALA A O 1
ATOM 639 N N . ALA A 1 93 ? -35.369 -11.979 11.567 1.00 49.94 93 ALA A N 1
ATOM 640 C CA . ALA A 1 93 ? -36.700 -11.729 12.079 1.00 49.94 93 ALA A CA 1
ATOM 641 C C . ALA A 1 93 ? -37.686 -12.387 11.115 1.00 49.94 93 ALA A C 1
ATOM 643 O O . ALA A 1 93 ? -37.822 -11.956 9.967 1.00 49.94 93 ALA A O 1
ATOM 644 N N . GLN A 1 94 ? -38.300 -13.482 11.575 1.00 53.69 94 GLN A N 1
ATOM 645 C CA . GLN A 1 94 ? -39.376 -14.164 10.879 1.00 53.69 94 GLN A CA 1
ATOM 646 C C . GLN A 1 94 ? -40.359 -13.060 10.477 1.00 53.69 94 GLN A C 1
ATOM 648 O O . GLN A 1 94 ? -40.784 -12.310 11.363 1.00 53.69 94 GLN A O 1
ATOM 653 N N . PRO A 1 95 ? -40.667 -12.879 9.180 1.00 48.66 95 PRO A N 1
ATOM 654 C CA . PRO A 1 95 ? -41.576 -11.823 8.767 1.00 48.66 95 PRO A CA 1
ATOM 655 C C . PRO A 1 95 ? -42.869 -11.998 9.561 1.00 48.66 95 PRO A C 1
ATOM 657 O O . PRO A 1 95 ? -43.451 -13.081 9.533 1.00 48.66 95 PRO A O 1
ATOM 660 N N . ASP A 1 96 ? -43.246 -10.964 10.320 1.00 56.56 96 ASP A N 1
ATOM 661 C CA . ASP A 1 96 ? -44.427 -10.918 11.185 1.00 56.56 96 ASP A CA 1
ATOM 662 C C . ASP A 1 96 ? -45.680 -11.114 10.325 1.00 56.56 96 ASP A C 1
ATOM 664 O O . ASP A 1 96 ? -46.314 -10.174 9.840 1.00 56.56 96 ASP A O 1
ATOM 668 N N . THR A 1 97 ? -45.998 -12.381 10.072 1.00 59.09 97 THR A N 1
ATOM 669 C CA . THR A 1 97 ? -47.177 -12.814 9.332 1.00 59.09 97 THR A CA 1
ATOM 670 C C . THR A 1 97 ? -48.440 -12.647 10.159 1.00 59.09 97 THR A C 1
ATOM 672 O O . THR A 1 97 ? -49.499 -12.845 9.584 1.00 59.09 97 THR A O 1
ATOM 675 N N . LYS A 1 98 ? -48.320 -12.275 11.448 1.00 52.25 98 LYS A N 1
ATOM 676 C CA . LYS A 1 98 ? -49.411 -12.165 12.425 1.00 52.25 98 LYS A CA 1
ATOM 677 C C . LYS A 1 98 ? -50.089 -10.785 12.436 1.00 52.25 98 LYS A C 1
ATOM 679 O O . LYS A 1 98 ? -51.110 -10.588 13.091 1.00 52.25 98 LYS A O 1
ATOM 684 N N . ARG A 1 99 ? -49.515 -9.792 11.742 1.00 54.28 99 ARG A N 1
ATOM 685 C CA . ARG A 1 99 ? -50.166 -8.487 11.515 1.00 54.28 99 ARG A CA 1
ATOM 686 C C . ARG A 1 99 ? -51.057 -8.461 10.274 1.00 54.28 99 ARG A C 1
ATOM 688 O O . ARG A 1 99 ? -51.967 -7.646 10.212 1.00 54.28 99 ARG A O 1
ATOM 695 N N . ARG A 1 100 ? -50.827 -9.335 9.288 1.00 54.34 100 ARG A N 1
ATOM 696 C CA . ARG A 1 100 ? -51.546 -9.291 7.994 1.00 54.34 100 ARG A CA 1
ATOM 697 C C . ARG A 1 100 ? -52.927 -9.950 8.039 1.00 54.34 100 ARG A C 1
ATOM 699 O O . ARG A 1 100 ? -53.827 -9.559 7.307 1.00 54.34 100 ARG A O 1
ATOM 706 N N . ASP A 1 101 ? -53.080 -10.939 8.893 1.00 54.50 101 ASP A N 1
ATOM 707 C CA . ASP A 1 101 ? -54.281 -11.722 9.179 1.00 54.50 101 ASP A CA 1
ATOM 708 C C . ASP A 1 101 ? -55.277 -10.969 10.076 1.00 54.50 101 ASP A C 1
ATOM 710 O O . ASP A 1 101 ? -56.483 -11.071 9.853 1.00 54.50 101 ASP A O 1
ATOM 714 N N . VAL A 1 102 ? -54.807 -10.127 11.003 1.00 57.31 102 VAL A N 1
ATOM 715 C CA . VAL A 1 102 ? -55.689 -9.258 11.813 1.00 57.31 102 VAL A CA 1
ATOM 716 C C . VAL A 1 102 ? -56.289 -8.123 10.969 1.00 57.31 102 VAL A C 1
ATOM 718 O O . VAL A 1 102 ? -57.481 -7.837 11.072 1.00 57.31 102 VAL A O 1
ATOM 721 N N . ASP A 1 103 ? -55.500 -7.539 10.061 1.00 55.62 103 ASP A N 1
ATOM 722 C CA . ASP A 1 103 ? -55.953 -6.469 9.157 1.00 55.62 103 ASP A CA 1
ATOM 723 C C . ASP A 1 103 ? -56.899 -6.973 8.048 1.00 55.62 103 ASP A C 1
ATOM 725 O O . ASP A 1 103 ? -57.680 -6.193 7.492 1.00 55.62 103 ASP A O 1
ATOM 729 N N . ALA A 1 104 ? -56.838 -8.271 7.724 1.00 56.50 104 ALA A N 1
ATOM 730 C CA . ALA A 1 104 ? -57.738 -8.931 6.779 1.00 56.50 104 ALA A CA 1
ATOM 731 C C . ALA A 1 104 ? -59.063 -9.365 7.43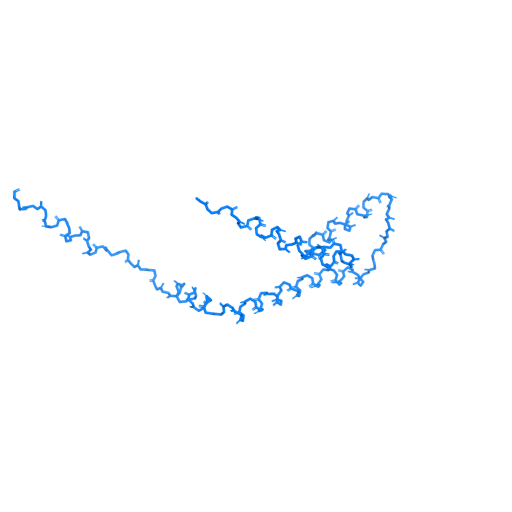3 1.00 56.50 104 ALA A C 1
ATOM 733 O O . ALA A 1 104 ? -60.107 -9.289 6.789 1.00 56.50 104 ALA A O 1
ATOM 734 N N . ALA A 1 105 ? -59.040 -9.772 8.706 1.00 57.09 105 ALA A N 1
ATOM 735 C CA . ALA A 1 105 ? -60.239 -10.175 9.445 1.00 57.09 105 ALA A CA 1
ATOM 736 C C . ALA A 1 105 ? -61.105 -8.985 9.911 1.00 57.09 105 ALA A C 1
ATOM 738 O O . ALA A 1 105 ? -62.300 -9.150 10.131 1.00 57.09 105 ALA A O 1
ATOM 739 N N . GLY A 1 106 ? -60.530 -7.784 10.046 1.00 52.31 106 GLY A N 1
ATOM 740 C CA . GLY A 1 106 ? -61.231 -6.594 10.551 1.00 52.31 106 GLY A CA 1
ATOM 741 C C . GLY A 1 106 ? -61.959 -5.732 9.508 1.00 52.31 106 GLY A C 1
ATOM 742 O O . GLY A 1 106 ? -62.436 -4.658 9.861 1.00 52.31 106 GLY A O 1
ATOM 743 N N . LYS A 1 107 ? -62.016 -6.135 8.229 1.00 55.53 107 LYS A N 1
ATOM 744 C CA . LYS A 1 107 ? -62.556 -5.301 7.128 1.00 55.53 107 LYS A CA 1
ATOM 745 C C . LYS A 1 107 ? -63.855 -5.812 6.486 1.00 55.53 107 LYS A C 1
ATOM 747 O O . LYS A 1 107 ? -64.216 -5.338 5.414 1.00 55.53 107 LYS A O 1
ATOM 752 N N . THR A 1 108 ? -64.575 -6.733 7.126 1.00 52.09 108 THR A N 1
ATOM 753 C CA . THR A 1 108 ? -65.827 -7.313 6.591 1.00 52.09 108 THR A CA 1
ATOM 754 C C . THR A 1 108 ? -67.068 -7.070 7.457 1.00 52.09 108 THR A C 1
ATOM 756 O O . THR A 1 108 ? -67.992 -7.873 7.421 1.00 52.09 108 THR A O 1
ATOM 759 N N . GLU A 1 109 ? -67.128 -5.966 8.202 1.00 47.38 109 GLU A N 1
ATOM 760 C CA . GLU A 1 109 ? -68.367 -5.508 8.850 1.00 47.38 109 GLU A CA 1
ATOM 761 C C . GLU A 1 109 ? -68.525 -3.989 8.692 1.00 47.38 109 GLU A C 1
ATOM 763 O O . GLU A 1 109 ? -68.043 -3.241 9.537 1.00 47.38 109 GLU A O 1
ATOM 768 N N . VAL A 1 110 ? -69.124 -3.554 7.573 1.00 46.06 110 VAL A N 1
ATOM 769 C CA . VAL A 1 110 ? -70.177 -2.514 7.434 1.00 46.06 110 VAL A CA 1
ATOM 770 C C . VAL A 1 110 ? -70.612 -2.382 5.976 1.00 46.06 110 VAL A C 1
ATOM 772 O O . VAL A 1 110 ? -69.729 -2.354 5.090 1.00 46.06 110 VAL A O 1
#

Solvent-accessible surface area (backbone atoms only — not comparable to full-atom values): 6652 Å² total; per-residue (Å²): 136,89,80,56,63,67,56,54,54,50,52,52,52,48,54,48,30,72,73,44,24,95,77,58,70,54,52,69,39,41,68,57,45,50,51,54,51,53,50,41,69,72,38,94,79,53,88,74,82,82,51,74,66,55,53,52,47,48,46,46,50,28,54,53,49,51,54,50,50,51,50,51,49,46,69,78,43,43,70,61,52,54,51,50,52,49,60,69,66,45,73,77,76,71,78,74,66,74,62,60,57,55,65,62,69,72,71,82,84,131

InterPro domains:
  IPR023271 Aquaporin-like [G3DSA:1.20.1080.10] (1-86)
  IPR023271 Aquaporin-like [SSF81338] (2-75)

Sequence (110 aa):
PNHYFGFAIGMMVMGGALASGGFDQGSFNPAVTLGVNVANYANGQRAASPCAGAWLLFLLAPLAGGALAAAVFRGTRGSEYAAAEQAAAAPAAQPDTKRRDVDAAGKTEV

Secondary structure (DSSP, 8-state):
----HHHHHHHHHHHHHHHHHHHHTT---HHHHHHHHHHHHHSSS------HHHHHHHHHHHHHHHHHHHHHHHHHSHHHHHHHHHHHHS------TTTHHHHHHTTS--

Organism: NCBI:txid311494

Mean predicted aligned error: 13.25 Å

Foldseek 3Di:
DDDCPVVVVVVVLVVVCVVCCVPLVSLLALVVVVVVLVVLVVDPPRPDDDDPVVNCCSNVVSVVVVVVVVVVCCVVPVVVVVVVVVVVVPPPPPPPPVVVVVVVVPPPDD

pLDDT: mean 78.12, std 15.69, range [46.06, 95.81]

Radius of gyration: 26.02 Å; Cα contacts (8 Å, |Δi|>4): 28; chains: 1; bounding box: 87×29×42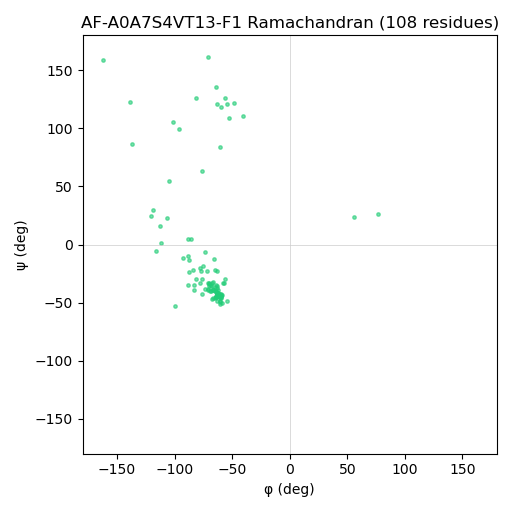 Å